Protein AF-A0A350XIH0-F1 (afdb_monomer_lite)

Secondary structure (DSSP, 8-state):
----GGGSSSPPP---S-------SS--EEEEEEPPPPP-GGGTTTTGGGGSS--SSS--HHHHHHHHHS-TTSEEEEEETTTSPPPHHHHHH-SEEEE---GGG--

Structure (mmCIF, N/CA/C/O backbone):
data_AF-A0A350XIH0-F1
#
_entry.id   AF-A0A350XIH0-F1
#
loop_
_atom_site.group_PDB
_atom_site.id
_atom_site.type_symbol
_atom_site.label_atom_id
_atom_site.label_alt_id
_atom_site.label_comp_id
_atom_site.label_asym_id
_atom_site.label_entity_id
_atom_site.label_seq_id
_atom_site.pdbx_PDB_ins_code
_atom_site.Cartn_x
_atom_site.Cartn_y
_atom_site.Cartn_z
_atom_site.occupancy
_atom_site.B_iso_or_equiv
_atom_site.auth_seq_id
_atom_site.auth_comp_id
_atom_site.auth_asym_id
_atom_site.auth_atom_id
_atom_site.pdbx_PDB_model_num
ATOM 1 N N . MET A 1 1 ? 28.720 27.603 3.784 1.00 41.25 1 MET A N 1
ATOM 2 C CA . MET A 1 1 ? 27.913 27.219 4.962 1.00 41.25 1 MET A CA 1
ATOM 3 C C . MET A 1 1 ? 27.771 25.705 4.949 1.00 41.25 1 MET A C 1
ATOM 5 O O . MET A 1 1 ? 27.035 25.184 4.126 1.00 41.25 1 MET A O 1
ATOM 9 N N . THR A 1 2 ? 28.554 24.994 5.757 1.00 42.28 2 THR A N 1
ATOM 10 C CA . THR A 1 2 ? 28.554 23.524 5.842 1.00 42.28 2 THR A CA 1
ATOM 11 C C . THR A 1 2 ? 27.668 23.094 7.006 1.00 42.28 2 THR A C 1
ATOM 13 O O . THR A 1 2 ? 28.080 23.220 8.155 1.00 42.28 2 THR A O 1
ATOM 16 N N . ALA A 1 3 ? 26.451 22.630 6.715 1.00 47.91 3 ALA A N 1
ATOM 17 C CA . ALA A 1 3 ? 25.626 21.941 7.705 1.00 47.91 3 ALA A CA 1
ATOM 18 C C . ALA A 1 3 ? 26.243 20.564 7.995 1.00 47.91 3 ALA A C 1
ATOM 20 O O . ALA A 1 3 ? 26.696 19.871 7.081 1.00 47.91 3 ALA A O 1
ATOM 21 N N . THR A 1 4 ? 26.308 20.191 9.267 1.00 56.69 4 THR A N 1
ATOM 22 C CA . THR A 1 4 ? 26.883 18.919 9.725 1.00 56.69 4 THR A CA 1
ATOM 23 C C . THR A 1 4 ? 25.791 17.857 9.832 1.00 56.69 4 THR A C 1
ATOM 25 O O . THR A 1 4 ? 24.639 18.181 10.087 1.00 56.69 4 THR A O 1
ATOM 28 N N . LEU A 1 5 ? 26.125 16.570 9.675 1.00 55.19 5 LEU A N 1
ATOM 29 C CA . LEU A 1 5 ? 25.150 15.460 9.737 1.00 55.19 5 LEU A CA 1
ATOM 30 C C . LEU A 1 5 ? 24.286 15.460 11.017 1.00 55.19 5 LEU A C 1
ATOM 32 O O . LEU A 1 5 ? 23.132 15.046 10.976 1.00 55.19 5 LEU A O 1
ATOM 36 N N . LYS A 1 6 ? 24.806 16.016 12.120 1.00 56.16 6 LYS A N 1
ATOM 37 C CA . LYS A 1 6 ? 24.086 16.215 13.390 1.00 56.16 6 LYS A CA 1
ATOM 38 C C . LYS A 1 6 ? 22.860 17.126 13.275 1.00 56.16 6 LYS A C 1
ATOM 40 O O . LYS A 1 6 ? 21.961 17.047 14.106 1.00 56.16 6 LYS A O 1
ATOM 45 N N 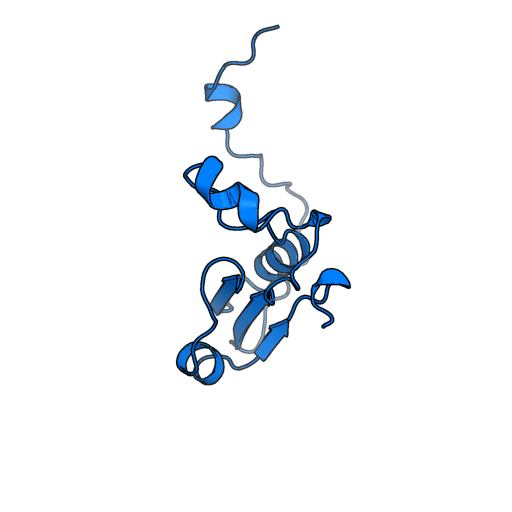. ASP A 1 7 ? 22.807 17.990 12.264 1.00 59.47 7 ASP A N 1
ATOM 46 C CA . ASP A 1 7 ? 21.690 18.911 12.054 1.00 59.47 7 ASP A CA 1
ATOM 47 C C . ASP A 1 7 ? 20.417 18.185 11.584 1.00 59.47 7 ASP A C 1
ATOM 49 O O . ASP A 1 7 ? 19.319 18.688 11.811 1.00 59.47 7 ASP A O 1
ATOM 53 N N . PHE A 1 8 ? 20.552 16.977 11.019 1.00 58.19 8 PHE A N 1
ATOM 54 C CA . PHE A 1 8 ? 19.439 16.125 10.576 1.00 58.19 8 PHE A CA 1
ATOM 55 C C . PHE A 1 8 ? 18.992 15.086 11.618 1.00 58.19 8 PHE A C 1
ATOM 57 O O . PHE A 1 8 ? 17.939 14.479 11.452 1.00 58.19 8 PHE A O 1
ATOM 64 N N . GLU A 1 9 ? 19.767 14.874 12.687 1.00 59.44 9 GLU A N 1
ATOM 65 C CA . GLU A 1 9 ? 19.394 13.985 13.802 1.00 59.44 9 GLU A CA 1
ATOM 66 C C . GLU A 1 9 ? 18.513 14.681 14.846 1.00 59.44 9 GLU A C 1
ATOM 68 O O . GLU A 1 9 ? 17.986 14.034 15.753 1.00 59.44 9 GLU A O 1
ATOM 73 N N . LYS A 1 10 ? 18.335 16.004 14.741 1.00 52.50 10 LYS A N 1
ATOM 74 C CA . LYS A 1 10 ? 17.436 16.731 15.635 1.00 52.50 10 LYS A CA 1
ATOM 75 C C . LYS A 1 10 ? 15.998 16.277 15.364 1.00 52.50 10 LYS A C 1
ATOM 77 O O . LYS A 1 10 ? 15.569 16.330 14.209 1.00 52.50 10 LYS A O 1
ATOM 82 N N . PRO A 1 11 ? 15.238 15.868 16.399 1.00 55.34 11 PRO A N 1
ATOM 83 C CA . PRO A 1 11 ? 13.819 15.617 16.236 1.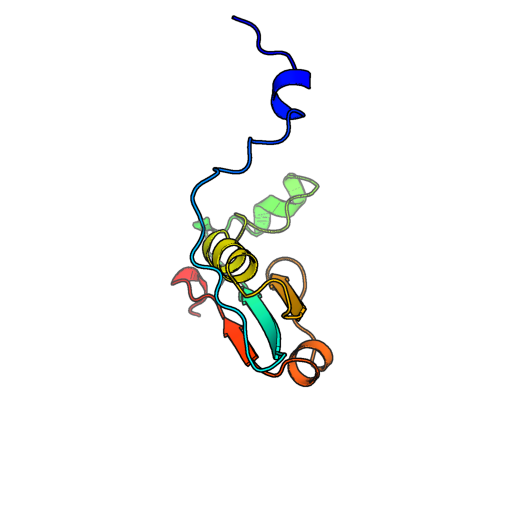00 55.34 11 PRO A CA 1
ATOM 84 C C . PRO A 1 11 ? 13.189 16.873 15.642 1.00 55.34 11 PRO A C 1
ATOM 86 O O . PRO A 1 11 ? 13.379 17.974 16.165 1.00 55.34 11 PRO A O 1
ATOM 89 N N . VAL A 1 12 ? 12.478 16.714 14.526 1.00 61.09 12 VAL A N 1
ATOM 90 C CA . VAL A 1 12 ? 11.653 17.792 13.985 1.00 61.09 12 VAL A CA 1
ATOM 91 C C . VAL A 1 12 ? 10.694 18.189 15.108 1.00 61.09 12 VAL A C 1
ATOM 93 O O . VAL A 1 12 ? 9.988 17.304 15.599 1.00 61.09 12 VAL A O 1
ATOM 96 N N . PRO A 1 13 ? 10.694 19.456 15.566 1.00 53.94 13 PRO A N 1
ATOM 97 C CA . PRO A 1 13 ? 9.810 19.876 16.638 1.00 53.94 13 PRO A CA 1
ATOM 98 C C . PRO A 1 13 ? 8.382 19.532 16.230 1.00 53.94 13 PRO A C 1
ATOM 100 O O . PRO A 1 13 ? 7.910 19.935 15.163 1.00 53.94 13 PRO A O 1
ATOM 103 N N . GLU A 1 14 ? 7.730 18.717 17.054 1.00 57.91 14 GLU A N 1
ATOM 104 C CA . GLU A 1 14 ? 6.330 18.372 16.886 1.00 57.91 14 GLU A CA 1
ATOM 105 C C . GLU A 1 14 ? 5.554 19.689 16.813 1.00 57.91 14 GLU A C 1
ATOM 107 O O . GLU A 1 14 ? 5.606 20.496 17.741 1.00 57.91 14 GLU A O 1
ATOM 112 N N . MET A 1 15 ? 4.934 19.978 15.662 1.00 56.22 15 MET A N 1
ATOM 113 C CA . MET A 1 15 ? 4.177 21.216 15.502 1.00 56.22 15 MET A CA 1
ATOM 114 C C . MET A 1 15 ? 3.044 21.213 16.527 1.00 56.22 15 MET A C 1
ATOM 116 O O . MET A 1 15 ? 2.065 20.485 16.368 1.00 56.22 15 MET A O 1
ATOM 120 N N . ALA A 1 16 ? 3.209 22.030 17.566 1.00 48.62 16 ALA A N 1
ATOM 121 C CA . ALA A 1 16 ? 2.314 22.224 18.700 1.00 48.62 16 ALA A CA 1
ATOM 122 C C . ALA A 1 16 ? 1.030 22.988 18.317 1.00 48.62 16 ALA A C 1
ATOM 124 O O . ALA A 1 16 ? 0.649 23.959 18.961 1.00 48.62 16 ALA A O 1
ATOM 125 N N . GLY A 1 17 ? 0.377 22.577 17.232 1.00 51.88 17 GLY A N 1
ATOM 126 C CA . GLY A 1 17 ? -1.037 22.852 17.021 1.00 51.88 17 GLY A CA 1
ATOM 127 C C . GLY A 1 17 ? -1.814 21.647 17.525 1.00 51.88 17 GLY A C 1
ATOM 128 O O . GLY A 1 17 ? -1.442 20.519 17.200 1.00 51.88 17 GLY A O 1
ATOM 129 N N . GLU A 1 18 ? -2.870 21.862 18.311 1.00 57.09 18 GLU A N 1
ATOM 130 C CA . GLU A 1 18 ? -3.838 20.818 18.652 1.00 57.09 18 GLU A CA 1
ATOM 131 C C . GLU A 1 18 ? -4.341 20.174 17.355 1.00 57.09 18 GLU A C 1
ATOM 133 O O . GLU A 1 18 ? -5.241 20.678 16.682 1.00 57.09 18 GLU A O 1
ATOM 138 N N . ARG A 1 19 ? -3.730 19.055 16.946 1.00 60.84 19 ARG A N 1
ATOM 139 C 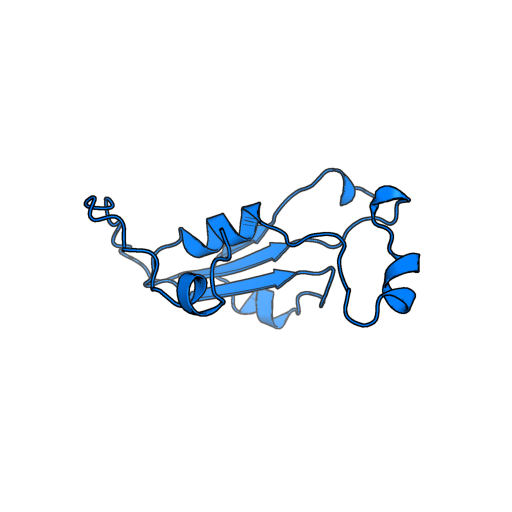CA . ARG A 1 19 ? -4.320 18.208 15.917 1.00 60.84 19 ARG A CA 1
ATOM 140 C C . ARG A 1 19 ? -5.668 17.799 16.483 1.00 60.84 19 ARG A C 1
ATOM 142 O O . ARG A 1 19 ? -5.705 17.230 17.572 1.00 60.84 19 ARG A O 1
ATOM 149 N N . ILE A 1 20 ? -6.755 18.075 15.763 1.00 65.00 20 ILE A N 1
ATOM 150 C CA . ILE A 1 20 ? -8.065 17.508 16.086 1.00 65.00 20 ILE A CA 1
ATOM 151 C C . ILE A 1 20 ? -7.886 15.989 16.034 1.00 65.00 20 ILE A C 1
ATOM 153 O O . ILE A 1 20 ? -7.840 15.385 14.961 1.00 65.00 20 ILE A O 1
ATOM 157 N N . ARG A 1 21 ? -7.655 15.386 17.199 1.00 67.75 21 ARG A N 1
ATOM 158 C CA . ARG A 1 21 ? -7.317 13.977 17.319 1.00 67.75 21 ARG A CA 1
ATOM 159 C C . ARG A 1 21 ? -8.627 13.219 17.264 1.00 67.75 21 ARG A C 1
ATOM 161 O O . ARG A 1 21 ? -9.389 13.207 18.225 1.00 67.75 21 ARG A O 1
ATOM 168 N N . TYR A 1 22 ? -8.912 12.628 16.110 1.00 80.69 22 TYR A N 1
ATOM 169 C CA . TYR A 1 22 ? -10.016 11.690 16.005 1.00 80.69 22 TYR A CA 1
ATOM 170 C C . TYR A 1 22 ? -9.697 10.469 16.874 1.00 80.69 22 TYR A C 1
ATOM 172 O O . TYR A 1 22 ? -8.703 9.788 16.634 1.00 80.69 22 TYR A O 1
ATOM 180 N N . ILE A 1 23 ? -10.526 10.222 17.890 1.00 85.25 23 ILE A N 1
ATOM 181 C CA . ILE A 1 23 ? -10.441 9.027 18.730 1.00 85.25 23 ILE A CA 1
ATOM 182 C C . ILE A 1 23 ? -11.426 8.005 18.155 1.00 85.25 23 ILE A C 1
ATOM 184 O O . ILE A 1 23 ? -12.641 8.234 18.207 1.00 85.25 23 ILE A O 1
ATOM 188 N N . PRO A 1 24 ? -10.945 6.897 17.573 1.00 89.88 24 PRO A N 1
ATOM 189 C CA . PRO A 1 24 ? -11.827 5.901 16.994 1.00 89.88 24 PRO A CA 1
ATOM 190 C C . PRO A 1 24 ? -12.578 5.141 18.096 1.00 89.88 24 PRO A C 1
ATOM 192 O O . PRO A 1 24 ? -11.994 4.720 19.089 1.00 89.88 24 PRO A O 1
ATOM 195 N N . GLN A 1 25 ? -13.876 4.900 17.896 1.00 91.38 25 GLN A N 1
ATOM 196 C CA . GLN A 1 25 ? -14.674 4.041 18.789 1.00 91.38 25 GLN A CA 1
ATOM 197 C C . GLN A 1 25 ? -14.380 2.545 18.590 1.00 91.38 25 GLN A C 1
ATOM 199 O O . GLN A 1 25 ? -14.633 1.740 19.478 1.00 91.38 25 GLN A O 1
ATOM 204 N N . ASN A 1 26 ? -13.863 2.175 17.414 1.00 92.81 26 ASN A N 1
ATOM 205 C CA . ASN A 1 26 ? -13.571 0.797 17.033 1.00 92.81 26 ASN A CA 1
ATOM 206 C C . ASN A 1 26 ? -12.119 0.669 16.573 1.00 92.81 26 ASN A C 1
ATOM 208 O O . ASN A 1 26 ? -11.616 1.534 15.852 1.00 92.81 26 ASN A O 1
ATOM 212 N N . HIS A 1 27 ? -11.487 -0.454 16.908 1.00 94.12 27 HIS A N 1
ATOM 213 C CA . HIS A 1 27 ? -10.188 -0.837 16.356 1.00 94.12 27 HIS A CA 1
ATOM 214 C C . HIS A 1 27 ? -10.346 -1.440 14.959 1.00 94.12 27 HIS A C 1
ATOM 216 O O . HIS A 1 27 ? -11.314 -2.162 14.705 1.00 94.12 27 HIS A O 1
ATOM 222 N N . ARG A 1 28 ? -9.406 -1.158 14.052 1.00 96.81 28 ARG A N 1
ATOM 223 C CA . ARG A 1 28 ? -9.387 -1.719 12.695 1.00 96.81 28 ARG A CA 1
ATOM 224 C C . ARG A 1 28 ? -7.981 -2.152 12.304 1.00 96.81 28 ARG A C 1
ATOM 226 O O . ARG A 1 28 ? -7.002 -1.485 12.631 1.00 96.81 28 ARG A O 1
ATOM 233 N N . ARG A 1 29 ? -7.914 -3.238 11.537 1.00 98.38 29 ARG A N 1
ATOM 234 C CA . ARG A 1 29 ? -6.720 -3.711 10.834 1.00 98.38 29 ARG A CA 1
ATOM 235 C C . ARG A 1 29 ? -6.778 -3.251 9.386 1.00 98.38 29 ARG A C 1
ATOM 237 O O . ARG A 1 29 ? -7.639 -3.692 8.622 1.00 98.38 29 ARG A O 1
ATOM 244 N N . ILE A 1 30 ? -5.877 -2.351 9.015 1.00 98.38 30 ILE A N 1
ATOM 245 C CA . ILE A 1 30 ? -5.834 -1.730 7.693 1.00 98.38 30 ILE A CA 1
ATOM 246 C C . ILE A 1 30 ? -4.658 -2.290 6.903 1.00 98.38 30 ILE A C 1
ATOM 248 O O . ILE A 1 30 ? -3.510 -2.228 7.343 1.00 98.38 30 ILE A O 1
ATOM 252 N N . LEU A 1 31 ? -4.934 -2.806 5.709 1.00 98.62 31 LEU A N 1
ATOM 253 C CA . LEU A 1 31 ? -3.906 -3.176 4.744 1.00 98.62 31 LEU A CA 1
ATOM 254 C C . LEU A 1 31 ? -3.817 -2.114 3.647 1.00 98.62 31 LEU A C 1
ATOM 256 O O . LEU A 1 31 ? -4.716 -1.979 2.822 1.00 98.62 31 LEU A O 1
ATOM 260 N N . CYS A 1 32 ? -2.708 -1.388 3.614 1.00 98.44 32 CYS A N 1
ATOM 261 C CA . CYS A 1 32 ? -2.363 -0.452 2.553 1.00 98.44 32 CYS A CA 1
ATOM 262 C C . CYS A 1 32 ? -1.544 -1.173 1.475 1.00 98.44 32 CYS A C 1
ATOM 264 O O . CYS A 1 32 ? -0.428 -1.622 1.743 1.00 98.44 32 CYS A O 1
ATOM 266 N N . VAL A 1 33 ? -2.073 -1.263 0.255 1.00 98.00 33 VAL A N 1
ATOM 267 C CA . VAL A 1 33 ? -1.421 -1.923 -0.883 1.00 98.00 33 VAL A CA 1
ATOM 268 C C . VAL A 1 33 ? -1.067 -0.901 -1.953 1.00 98.00 33 VAL A C 1
ATOM 270 O O . VAL A 1 33 ? -1.909 -0.122 -2.404 1.00 98.00 33 VAL A O 1
ATOM 273 N N . PHE A 1 34 ? 0.186 -0.931 -2.390 1.00 96.81 34 PHE A N 1
ATOM 274 C CA . PHE A 1 34 ? 0.639 -0.240 -3.584 1.00 96.81 34 PHE A CA 1
ATOM 275 C C . PHE A 1 34 ? 0.862 -1.264 -4.709 1.00 96.81 34 PHE A C 1
ATOM 277 O O . PHE A 1 34 ? 1.840 -2.015 -4.648 1.00 96.81 34 PHE A O 1
ATOM 284 N N . PRO A 1 35 ? -0.039 -1.326 -5.710 1.00 95.12 35 PRO A N 1
ATOM 285 C CA . PRO A 1 35 ? 0.055 -2.285 -6.799 1.00 95.12 35 PRO A CA 1
ATOM 286 C C . PRO A 1 35 ? 1.320 -2.128 -7.635 1.00 95.12 35 PRO A C 1
ATOM 288 O O . PRO A 1 35 ? 1.882 -1.035 -7.792 1.00 95.12 35 PRO A O 1
ATOM 291 N N . LYS A 1 36 ? 1.736 -3.246 -8.223 1.00 93.00 36 LYS A N 1
ATOM 292 C CA . LYS A 1 36 ? 2.909 -3.314 -9.087 1.00 93.00 36 LYS A CA 1
ATOM 293 C C . LYS A 1 36 ? 2.714 -2.465 -10.344 1.00 93.00 36 LYS A C 1
ATOM 295 O O . LYS A 1 36 ? 1.640 -2.456 -10.937 1.00 93.00 36 LYS A O 1
ATOM 300 N N . TYR A 1 37 ? 3.770 -1.791 -10.785 1.00 91.00 37 TYR A N 1
ATOM 301 C CA . TYR A 1 37 ? 3.765 -1.078 -12.057 1.00 91.00 37 TYR A CA 1
ATOM 302 C C . TYR A 1 37 ? 3.608 -2.028 -13.250 1.00 91.00 37 TYR A C 1
ATOM 304 O O . TYR A 1 37 ? 4.212 -3.107 -13.287 1.00 91.00 37 TYR A O 1
ATOM 312 N N . SER A 1 38 ? 2.919 -1.568 -14.290 1.00 90.31 38 SER A N 1
ATOM 313 C CA . SER A 1 38 ? 3.094 -2.117 -15.630 1.00 90.31 38 SER A CA 1
ATOM 314 C C . SER A 1 38 ? 4.485 -1.759 -16.153 1.00 90.31 38 SER A C 1
ATOM 316 O O . SER A 1 38 ? 5.078 -0.724 -15.819 1.00 90.31 38 SER A O 1
ATOM 318 N N . ARG A 1 39 ? 5.052 -2.646 -16.974 1.00 87.94 39 ARG A N 1
ATOM 319 C CA . ARG A 1 39 ? 6.363 -2.401 -17.582 1.00 87.94 39 ARG A CA 1
ATOM 320 C C . ARG A 1 39 ? 6.240 -1.250 -18.573 1.00 87.94 39 AR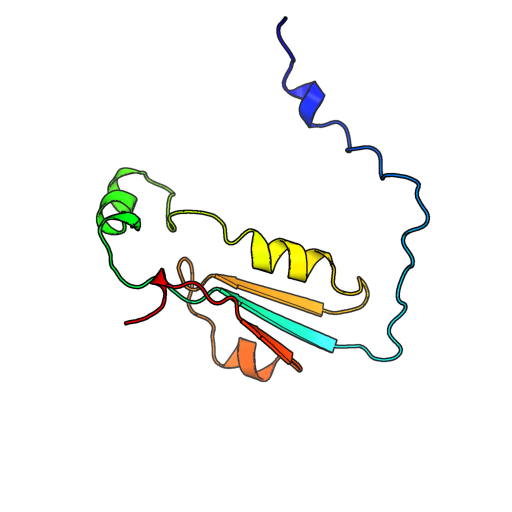G A C 1
ATOM 322 O O . ARG A 1 39 ? 5.441 -1.309 -19.497 1.00 87.94 39 ARG A O 1
ATOM 329 N N . SER A 1 40 ? 7.067 -0.227 -18.402 1.00 87.44 40 SER A N 1
ATOM 330 C CA . SER A 1 40 ? 7.213 0.857 -19.368 1.00 87.44 40 SER A CA 1
ATOM 331 C C . SER A 1 40 ? 8.659 1.338 -19.385 1.00 87.44 40 SER A C 1
ATOM 333 O O . SER A 1 40 ? 9.458 0.973 -18.517 1.00 87.44 40 SER A O 1
ATOM 335 N N . PHE A 1 41 ? 8.997 2.175 -20.365 1.00 87.06 41 PHE A N 1
ATOM 336 C CA . PHE A 1 41 ? 10.289 2.857 -20.384 1.00 87.06 41 PHE A CA 1
ATOM 337 C C . PHE A 1 41 ? 10.506 3.677 -19.099 1.00 87.06 41 PHE A C 1
ATOM 339 O O . PHE A 1 41 ? 11.549 3.565 -18.462 1.00 87.06 41 PHE A O 1
ATOM 346 N N . GLY A 1 42 ? 9.483 4.420 -18.659 1.00 84.38 42 GLY A N 1
ATOM 347 C CA . GLY A 1 42 ? 9.563 5.312 -17.499 1.00 84.38 42 GLY A CA 1
ATOM 348 C C . GLY A 1 42 ? 9.718 4.612 -16.148 1.00 84.38 42 GLY A C 1
ATOM 349 O O . GLY A 1 42 ? 10.136 5.250 -15.190 1.00 84.38 42 GLY A O 1
ATOM 350 N N . THR A 1 43 ? 9.428 3.310 -16.046 1.00 86.94 43 THR A N 1
ATOM 351 C CA . THR A 1 43 ? 9.635 2.568 -14.791 1.00 86.94 43 THR A CA 1
ATOM 352 C C . THR A 1 43 ? 11.054 2.033 -14.644 1.00 86.94 43 THR A C 1
ATOM 354 O O . THR A 1 43 ? 11.410 1.598 -13.555 1.00 86.94 43 THR A O 1
ATOM 357 N N . LEU A 1 44 ? 11.888 2.076 -15.693 1.00 88.44 44 LEU A N 1
ATOM 358 C CA . LEU A 1 44 ? 13.304 1.671 -15.661 1.00 88.44 44 LEU A CA 1
ATOM 359 C C . LEU A 1 44 ? 13.553 0.261 -15.099 1.00 88.44 44 LEU A C 1
ATOM 361 O O . LEU A 1 44 ? 14.628 -0.029 -14.579 1.00 88.44 44 LEU A O 1
ATOM 365 N N . HIS A 1 45 ? 12.577 -0.641 -15.205 1.00 86.69 45 HIS A N 1
ATOM 366 C CA . HIS A 1 45 ? 12.613 -1.931 -14.511 1.00 86.69 45 HIS A CA 1
ATOM 367 C C . HIS A 1 45 ? 13.843 -2.799 -14.850 1.00 86.69 45 HIS A C 1
ATOM 369 O O . HIS A 1 45 ? 14.315 -3.559 -14.008 1.00 86.69 45 HIS A O 1
ATOM 375 N N . HIS A 1 46 ? 14.385 -2.671 -16.065 1.00 88.38 46 HIS A N 1
ATOM 376 C CA . HIS A 1 46 ? 15.601 -3.368 -16.495 1.00 88.38 46 HIS A CA 1
ATOM 377 C C . HIS A 1 46 ? 16.900 -2.733 -15.981 1.00 88.38 46 HIS A C 1
ATOM 379 O O . HIS A 1 46 ? 17.936 -3.389 -16.000 1.00 88.38 46 HIS A O 1
ATOM 385 N N . ALA A 1 47 ? 16.867 -1.483 -15.518 1.00 90.00 47 ALA A N 1
ATOM 386 C CA . ALA A 1 47 ? 18.039 -0.797 -14.984 1.00 90.00 47 ALA A CA 1
ATOM 387 C C . ALA A 1 47 ? 18.300 -1.146 -13.510 1.00 90.00 47 ALA A C 1
ATOM 389 O O . ALA A 1 47 ? 19.424 -1.000 -13.039 1.00 90.00 47 ALA A O 1
ATOM 390 N N . TYR A 1 48 ? 17.299 -1.644 -12.773 1.00 89.06 48 TYR A N 1
ATOM 391 C CA . TYR A 1 48 ? 17.430 -1.921 -11.337 1.00 89.06 48 TYR A CA 1
ATOM 392 C C . TYR A 1 48 ? 18.604 -2.853 -10.982 1.00 89.06 48 TYR A C 1
ATOM 394 O O . TYR A 1 48 ? 19.354 -2.499 -10.068 1.00 89.06 48 TYR A O 1
ATOM 402 N N . PRO A 1 49 ? 18.865 -3.966 -11.708 1.00 88.69 49 PRO A N 1
ATOM 403 C CA . PRO A 1 49 ? 20.013 -4.832 -11.425 1.00 88.69 49 PRO A CA 1
ATOM 404 C C . PRO A 1 49 ? 21.368 -4.115 -11.507 1.00 88.69 49 PRO A C 1
ATOM 406 O O . PRO A 1 49 ? 22.309 -4.513 -10.829 1.00 88.69 49 PRO A O 1
ATOM 409 N N . LEU A 1 50 ? 21.463 -3.034 -12.289 1.00 91.31 50 LEU A N 1
ATOM 410 C CA . LEU A 1 50 ? 22.682 -2.232 -12.440 1.00 91.31 50 LEU A CA 1
ATOM 411 C C . LEU A 1 50 ? 22.919 -1.282 -11.255 1.00 91.31 50 LEU A C 1
ATOM 413 O O . LEU A 1 50 ? 24.022 -0.786 -11.061 1.00 91.31 50 LEU A O 1
ATOM 417 N N . THR A 1 51 ? 21.884 -1.022 -10.455 1.00 83.94 51 THR A N 1
ATOM 418 C CA . THR A 1 51 ? 21.888 -0.022 -9.369 1.00 83.94 51 THR A CA 1
ATOM 419 C C . THR A 1 51 ? 21.988 -0.644 -7.967 1.00 83.94 51 THR A C 1
ATOM 421 O O . THR A 1 51 ? 21.861 0.040 -6.950 1.00 83.94 51 THR A O 1
ATOM 424 N N . GLY A 1 52 ? 22.226 -1.958 -7.888 1.00 84.31 52 GLY A N 1
ATOM 425 C CA . GLY A 1 52 ? 22.521 -2.694 -6.656 1.00 84.31 52 GLY A CA 1
ATOM 426 C C . GLY A 1 52 ? 21.309 -2.954 -5.753 1.00 84.31 52 GLY A C 1
ATOM 427 O O . GLY A 1 52 ? 20.887 -4.098 -5.605 1.00 84.31 52 GLY A O 1
ATOM 428 N N . LYS A 1 53 ? 20.768 -1.912 -5.103 1.00 84.62 53 LYS A N 1
ATOM 429 C CA . LYS A 1 53 ? 19.706 -2.039 -4.076 1.00 84.62 53 LYS A CA 1
ATOM 430 C C . LYS A 1 53 ? 18.330 -1.539 -4.515 1.00 84.62 53 LYS A C 1
ATOM 432 O O . LYS A 1 53 ? 17.359 -1.756 -3.789 1.00 84.62 53 LYS A O 1
ATOM 437 N N . VAL A 1 54 ? 18.234 -0.864 -5.659 1.00 86.56 54 VAL A N 1
ATOM 438 C CA . VAL A 1 54 ? 16.954 -0.348 -6.156 1.00 86.56 54 VAL A CA 1
ATOM 439 C C . VAL A 1 54 ? 16.075 -1.518 -6.573 1.00 86.56 54 VAL A C 1
ATOM 441 O O . VAL A 1 54 ? 16.513 -2.438 -7.258 1.00 86.56 54 VAL A O 1
ATOM 444 N N . LYS A 1 55 ? 14.823 -1.485 -6.128 1.00 84.19 55 LYS A N 1
ATOM 445 C CA . LYS A 1 55 ? 13.810 -2.502 -6.437 1.00 84.19 55 LYS A CA 1
ATOM 446 C C . LYS A 1 55 ? 12.517 -1.897 -6.991 1.00 84.19 55 LYS A C 1
ATOM 448 O O . LYS A 1 55 ? 11.685 -2.625 -7.514 1.00 84.19 55 LYS A O 1
ATOM 453 N N . ALA A 1 56 ? 12.368 -0.579 -6.890 1.00 86.88 56 ALA A N 1
ATOM 454 C CA . ALA A 1 56 ? 11.242 0.188 -7.403 1.00 86.88 56 ALA A CA 1
ATOM 455 C C . ALA A 1 56 ? 11.719 1.591 -7.800 1.00 86.88 56 ALA A C 1
ATOM 457 O O . ALA A 1 56 ? 12.716 2.079 -7.269 1.00 86.88 56 ALA A O 1
ATOM 458 N N . PHE A 1 57 ? 11.001 2.223 -8.728 1.00 84.19 57 PHE A N 1
ATOM 459 C CA . PHE A 1 57 ? 11.371 3.516 -9.304 1.00 84.19 57 PHE A CA 1
ATOM 460 C C . PHE A 1 57 ? 11.316 4.656 -8.279 1.00 84.19 57 PHE A C 1
ATOM 462 O O . PHE A 1 57 ? 12.246 5.451 -8.194 1.00 84.19 57 PHE A O 1
ATOM 469 N N . MET A 1 58 ? 10.242 4.724 -7.488 1.00 85.50 58 MET A N 1
ATOM 470 C CA . MET A 1 58 ? 10.022 5.761 -6.478 1.00 85.50 58 MET A CA 1
ATOM 471 C C . MET A 1 58 ? 9.196 5.206 -5.311 1.00 85.50 58 MET A C 1
ATOM 473 O O . MET A 1 58 ? 8.372 4.315 -5.525 1.00 85.50 58 MET A O 1
ATOM 477 N N . PRO A 1 59 ? 9.373 5.727 -4.082 1.00 87.75 59 PRO A N 1
ATOM 478 C CA . PRO A 1 59 ? 8.529 5.346 -2.958 1.00 87.75 59 PRO A CA 1
ATOM 479 C C . PRO A 1 59 ? 7.080 5.814 -3.184 1.00 87.75 59 PRO A C 1
ATOM 481 O O . PRO A 1 59 ? 6.860 6.925 -3.677 1.00 87.75 59 PRO A O 1
ATOM 484 N N . PRO A 1 60 ? 6.072 5.023 -2.783 1.00 92.94 60 PRO A N 1
ATOM 485 C CA . PRO A 1 60 ? 4.670 5.374 -2.976 1.00 92.94 60 PRO A CA 1
ATOM 486 C C . PRO A 1 60 ? 4.184 6.372 -1.915 1.00 92.94 60 PRO A C 1
ATOM 488 O O . PRO A 1 60 ? 3.420 6.045 -1.009 1.00 92.94 60 PRO A O 1
ATOM 491 N N . GLN A 1 61 ? 4.641 7.621 -2.027 1.00 93.44 61 GLN A N 1
ATOM 492 C CA . GLN A 1 61 ? 4.451 8.669 -1.020 1.00 93.44 61 GLN A CA 1
ATOM 493 C C . GLN A 1 61 ? 2.981 8.884 -0.627 1.00 93.44 61 GLN A C 1
ATOM 495 O O . GLN A 1 61 ? 2.688 9.035 0.555 1.00 93.44 61 GLN A O 1
ATOM 500 N N . GLY A 1 62 ? 2.054 8.868 -1.590 1.00 93.62 62 GLY A N 1
ATOM 501 C CA . GLY A 1 62 ? 0.639 9.144 -1.322 1.00 93.62 62 GLY A CA 1
ATOM 502 C C . GLY A 1 62 ? 0.024 8.184 -0.300 1.00 93.62 62 GLY A C 1
ATOM 503 O O . GLY A 1 62 ? -0.533 8.619 0.704 1.00 93.62 62 GLY A O 1
ATOM 504 N N . ILE A 1 63 ? 0.177 6.873 -0.505 1.00 96.19 63 ILE A N 1
ATOM 505 C CA . ILE A 1 63 ? -0.396 5.880 0.416 1.00 96.19 63 ILE A CA 1
ATOM 506 C C . ILE A 1 63 ? 0.360 5.810 1.750 1.00 96.19 63 ILE A C 1
ATOM 508 O O . ILE A 1 63 ? -0.248 5.496 2.768 1.00 96.19 63 ILE A O 1
ATOM 512 N N . LEU A 1 64 ? 1.653 6.155 1.777 1.00 95.62 64 LEU A N 1
ATOM 513 C CA . LEU A 1 64 ? 2.413 6.263 3.027 1.00 95.62 64 LEU A CA 1
ATOM 514 C C . LEU A 1 64 ? 1.903 7.415 3.903 1.00 95.62 64 LEU A C 1
ATOM 516 O O . LEU A 1 64 ? 1.792 7.253 5.115 1.00 95.62 64 LEU A O 1
ATOM 520 N N . ILE A 1 65 ? 1.533 8.547 3.297 1.00 95.31 65 ILE A N 1
ATOM 521 C CA . ILE A 1 65 ? 0.900 9.663 4.016 1.00 95.31 65 ILE A CA 1
ATOM 522 C C . ILE A 1 65 ? -0.466 9.241 4.556 1.00 95.31 65 ILE A C 1
ATOM 524 O O . ILE A 1 65 ? -0.765 9.510 5.716 1.00 95.31 65 ILE A O 1
ATOM 528 N N . VAL A 1 66 ? -1.273 8.540 3.752 1.00 95.25 66 VAL A N 1
ATOM 529 C CA . VAL A 1 66 ? -2.562 7.999 4.214 1.00 95.25 66 VAL A CA 1
ATOM 530 C C . VAL A 1 66 ? -2.352 7.065 5.403 1.00 95.25 66 VAL A C 1
ATOM 532 O O . VAL A 1 66 ? -3.004 7.241 6.424 1.00 95.25 66 VAL A O 1
ATOM 535 N N . ALA A 1 67 ? -1.404 6.127 5.313 1.00 95.75 67 ALA A N 1
ATOM 536 C CA . ALA A 1 67 ? -1.084 5.204 6.399 1.00 95.75 67 ALA A CA 1
ATOM 537 C C . ALA A 1 67 ? -0.664 5.933 7.688 1.00 95.75 67 ALA A C 1
ATOM 539 O O . ALA A 1 67 ? -1.093 5.543 8.768 1.00 95.75 67 ALA A O 1
ATOM 540 N N . ALA A 1 68 ? 0.128 7.004 7.573 1.00 93.56 68 ALA A N 1
ATOM 541 C CA . ALA A 1 68 ? 0.566 7.817 8.708 1.00 93.56 68 ALA A CA 1
ATOM 542 C C . ALA A 1 68 ? -0.539 8.712 9.299 1.00 93.56 68 ALA A C 1
ATOM 544 O O . ALA A 1 68 ? -0.408 9.179 10.429 1.00 93.56 68 ALA A O 1
ATOM 545 N N . TYR A 1 69 ? -1.598 8.987 8.533 1.00 93.00 69 TYR A N 1
ATOM 546 C CA . TYR A 1 69 ? -2.729 9.808 8.966 1.00 93.00 69 TYR A CA 1
ATOM 547 C C . TYR A 1 69 ? -3.810 9.007 9.706 1.00 93.00 69 TYR A C 1
ATOM 549 O O . TYR A 1 69 ? -4.619 9.592 10.425 1.00 93.00 69 TYR A O 1
ATOM 557 N N . LEU A 1 70 ? -3.843 7.682 9.537 1.00 93.06 70 LEU A N 1
ATOM 558 C CA . LEU A 1 70 ? -4.801 6.821 10.229 1.00 93.06 70 LEU A CA 1
ATOM 559 C C . LEU A 1 70 ? -4.653 6.932 11.759 1.00 93.06 70 LEU A C 1
ATOM 561 O O . LEU A 1 70 ? -3.564 7.247 12.248 1.00 93.06 70 LEU A O 1
ATOM 565 N N . PRO A 1 71 ? -5.731 6.670 12.525 1.00 93.31 71 PRO A N 1
ATOM 566 C CA . PRO A 1 71 ? -5.677 6.692 13.984 1.00 93.31 71 PRO A CA 1
ATOM 567 C C . PRO A 1 71 ? -4.534 5.832 14.520 1.00 93.31 71 PRO A C 1
ATOM 569 O O . PRO A 1 71 ? -4.348 4.704 14.066 1.00 93.31 71 PRO A O 1
ATOM 572 N N . GLN A 1 72 ? -3.788 6.356 15.494 1.00 89.75 72 GLN A N 1
ATOM 573 C CA . GLN A 1 72 ? -2.623 5.667 16.068 1.00 89.75 72 GLN A CA 1
ATOM 574 C C . GLN A 1 72 ? -3.002 4.346 16.739 1.00 89.75 72 GLN A C 1
ATOM 576 O O . GLN A 1 72 ? -2.170 3.454 16.869 1.00 89.75 72 GLN A O 1
ATOM 581 N N . GLU A 1 73 ? -4.253 4.242 17.178 1.00 91.62 73 GLU A N 1
ATOM 582 C CA . GLU A 1 73 ? -4.805 3.056 17.798 1.00 91.62 73 GLU A CA 1
ATOM 583 C C . GLU A 1 73 ? -4.963 1.919 16.784 1.00 91.62 73 GLU A C 1
ATOM 585 O O . GLU A 1 73 ? -4.908 0.775 17.199 1.00 91.62 73 GLU A O 1
ATOM 590 N N . TRP A 1 74 ? -5.128 2.194 15.482 1.00 95.38 74 TRP A N 1
ATOM 591 C CA . TRP A 1 74 ? -5.345 1.166 14.458 1.00 95.38 74 TRP A CA 1
ATOM 592 C C . TRP A 1 74 ? -4.056 0.444 14.060 1.00 95.38 74 TRP A C 1
ATOM 594 O O . TRP A 1 74 ? -2.979 1.028 13.961 1.00 95.38 74 TRP A O 1
ATOM 604 N N . GLU A 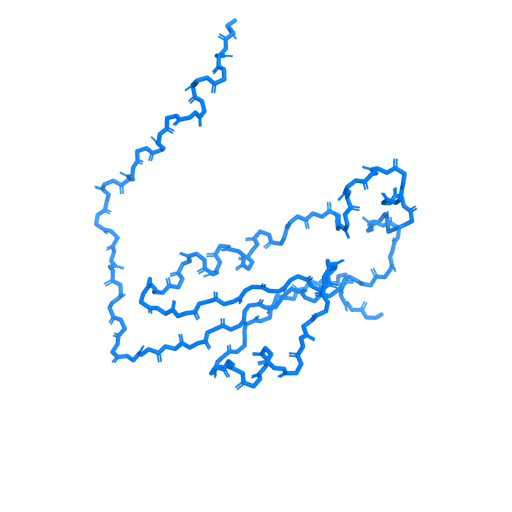1 75 ? -4.178 -0.844 13.735 1.00 97.69 75 GLU A N 1
ATOM 605 C CA . GLU A 1 75 ? -3.065 -1.607 13.178 1.00 97.69 75 GLU A CA 1
ATOM 606 C C . GLU A 1 75 ? -2.991 -1.402 11.667 1.00 97.69 75 GLU A C 1
ATOM 608 O O . GLU A 1 75 ? -3.937 -1.710 10.940 1.00 97.69 75 GLU A O 1
ATOM 613 N N . VAL A 1 76 ? -1.842 -0.947 11.173 1.00 97.81 76 VAL A N 1
ATOM 614 C CA . VAL A 1 76 ? -1.633 -0.700 9.744 1.00 97.81 76 VAL A CA 1
ATOM 615 C C . VAL A 1 76 ? -0.502 -1.577 9.216 1.00 97.81 76 VAL A C 1
ATOM 617 O O . VAL A 1 76 ? 0.620 -1.549 9.720 1.00 97.81 76 VAL A O 1
ATOM 620 N N . ARG A 1 77 ? -0.782 -2.344 8.159 1.00 98.00 77 ARG A N 1
ATOM 621 C CA . ARG A 1 77 ? 0.228 -3.043 7.355 1.00 98.00 77 ARG A CA 1
ATOM 622 C C . ARG A 1 77 ? 0.357 -2.372 6.002 1.00 98.00 77 ARG A C 1
ATOM 624 O O . ARG A 1 77 ? -0.640 -2.054 5.366 1.00 98.00 77 ARG A O 1
ATOM 631 N N . PHE A 1 78 ? 1.590 -2.217 5.539 1.00 97.50 78 PHE A N 1
ATOM 632 C CA . PHE A 1 78 ? 1.887 -1.673 4.221 1.00 97.50 78 PHE A CA 1
ATOM 633 C C . PHE A 1 78 ? 2.604 -2.709 3.347 1.00 97.50 78 PHE A C 1
ATOM 635 O O . PHE A 1 78 ? 3.572 -3.348 3.778 1.00 97.50 78 PHE A O 1
ATOM 642 N N . VAL A 1 79 ? 2.131 -2.863 2.110 1.00 97.44 79 VAL A N 1
ATOM 643 C CA . VAL A 1 79 ? 2.724 -3.735 1.095 1.00 97.44 79 VAL A CA 1
ATOM 644 C C . VAL A 1 79 ? 2.925 -2.959 -0.201 1.00 97.44 79 VAL A C 1
ATOM 646 O O . VAL A 1 79 ? 1.973 -2.469 -0.800 1.00 97.44 79 VAL A O 1
ATOM 649 N N . ASP A 1 80 ? 4.177 -2.902 -0.651 1.00 95.88 80 ASP A N 1
ATOM 650 C CA . ASP A 1 80 ? 4.548 -2.448 -1.989 1.00 95.88 80 ASP A CA 1
ATOM 651 C C . ASP A 1 80 ? 4.816 -3.658 -2.887 1.00 95.88 80 ASP A C 1
ATOM 653 O O . ASP A 1 80 ? 5.827 -4.353 -2.724 1.00 95.88 80 ASP A O 1
ATOM 657 N N . GLU A 1 81 ? 3.926 -3.895 -3.849 1.00 95.12 81 GLU A N 1
ATOM 658 C CA . GLU A 1 81 ? 4.008 -5.026 -4.774 1.00 95.12 81 GLU A CA 1
ATOM 659 C C . GLU A 1 81 ? 5.130 -4.905 -5.812 1.00 95.12 81 GLU A C 1
ATOM 661 O O . GLU A 1 81 ? 5.455 -5.884 -6.489 1.00 95.12 81 GLU A O 1
ATOM 666 N N . ASN A 1 82 ? 5.787 -3.746 -5.906 1.00 91.94 82 ASN A N 1
ATOM 667 C CA . ASN A 1 82 ? 7.029 -3.607 -6.667 1.00 91.94 82 ASN A CA 1
ATOM 668 C C . ASN A 1 82 ? 8.215 -4.250 -5.936 1.00 91.94 82 ASN A C 1
ATOM 670 O O . ASN A 1 82 ? 9.180 -4.662 -6.576 1.00 91.94 82 ASN A O 1
ATOM 674 N N . ILE A 1 83 ? 8.132 -4.384 -4.607 1.00 91.81 83 ILE A N 1
ATOM 675 C CA . ILE A 1 83 ? 9.176 -4.976 -3.762 1.00 91.81 83 ILE A CA 1
ATOM 676 C C . ILE A 1 83 ? 8.840 -6.422 -3.397 1.00 91.81 83 ILE A C 1
ATOM 678 O O . ILE A 1 83 ? 9.698 -7.303 -3.489 1.00 91.81 83 ILE A O 1
ATOM 682 N N . LYS A 1 84 ? 7.609 -6.665 -2.933 1.00 93.81 84 LYS A N 1
ATOM 683 C CA . LYS A 1 84 ? 7.121 -7.980 -2.502 1.00 93.81 84 LYS A CA 1
ATOM 684 C C . LYS A 1 84 ? 5.611 -8.090 -2.747 1.00 93.81 84 LYS A C 1
ATOM 686 O O . LYS A 1 84 ? 4.891 -7.161 -2.401 1.00 93.81 84 LYS A O 1
ATOM 691 N N . PRO A 1 85 ? 5.108 -9.212 -3.283 1.00 95.75 85 PRO A N 1
ATOM 692 C CA . PRO A 1 85 ? 3.674 -9.373 -3.499 1.00 95.75 85 PRO A CA 1
ATOM 693 C C . PRO A 1 85 ? 2.915 -9.433 -2.168 1.00 95.75 85 PRO A C 1
ATOM 695 O O . PRO A 1 85 ? 3.434 -9.965 -1.177 1.00 95.75 85 PRO A O 1
ATOM 698 N N . ALA A 1 86 ? 1.677 -8.938 -2.162 1.00 97.31 86 ALA A N 1
ATOM 699 C CA . ALA A 1 86 ? 0.760 -9.156 -1.050 1.00 97.31 86 ALA A CA 1
ATOM 700 C C . ALA A 1 86 ? 0.359 -10.637 -0.980 1.00 97.31 86 ALA A C 1
ATOM 702 O O . ALA A 1 86 ? 0.128 -11.294 -1.998 1.00 97.31 86 ALA A O 1
ATOM 703 N N . LYS A 1 87 ? 0.300 -11.198 0.229 1.00 98.00 87 LYS A N 1
ATOM 704 C CA . LYS A 1 87 ? -0.044 -12.608 0.444 1.00 98.00 87 LYS A CA 1
ATOM 705 C C . LYS A 1 87 ? -1.514 -12.742 0.813 1.00 98.00 87 LYS A C 1
ATOM 707 O O . LYS A 1 87 ? -2.093 -11.862 1.440 1.00 98.00 87 LYS A O 1
ATOM 712 N N . LYS A 1 88 ? -2.101 -13.915 0.553 1.00 98.19 88 LYS A N 1
ATOM 713 C CA . LYS A 1 88 ? -3.468 -14.255 0.998 1.00 98.19 88 LYS A CA 1
ATOM 714 C C . LYS A 1 88 ? -3.694 -13.974 2.492 1.00 98.19 88 LYS A C 1
ATOM 716 O O . LYS A 1 88 ? -4.744 -13.467 2.864 1.00 98.19 88 LYS A O 1
ATOM 721 N N . ALA A 1 89 ? -2.690 -14.255 3.324 1.00 98.25 89 ALA A N 1
ATOM 722 C CA . ALA A 1 89 ? -2.738 -13.997 4.760 1.00 98.25 89 ALA A CA 1
ATOM 723 C C . ALA A 1 89 ? -2.819 -12.500 5.113 1.00 98.25 89 ALA A C 1
ATOM 725 O O . ALA A 1 89 ? -3.422 -12.159 6.125 1.00 98.25 89 ALA A O 1
ATOM 726 N N . ASP A 1 90 ? -2.248 -11.610 4.291 1.00 98.12 90 ASP A N 1
ATOM 727 C CA . ASP A 1 90 ? -2.362 -10.162 4.495 1.00 98.12 90 ASP A CA 1
ATOM 728 C C . ASP A 1 90 ? -3.812 -9.716 4.291 1.00 98.12 90 ASP A C 1
ATOM 730 O O . ASP A 1 90 ? -4.367 -9.009 5.128 1.00 98.12 90 ASP A O 1
ATOM 734 N N . TYR A 1 91 ? -4.450 -10.205 3.224 1.00 98.19 91 TYR A N 1
ATOM 735 C CA . TYR A 1 91 ? -5.854 -9.912 2.932 1.00 98.19 91 TYR A CA 1
ATOM 736 C C . TYR A 1 91 ? -6.812 -10.507 3.967 1.00 98.19 91 TYR A C 1
ATOM 738 O O . TYR A 1 91 ? -7.764 -9.848 4.359 1.00 98.19 91 TYR A O 1
ATOM 746 N N . GLN A 1 92 ? -6.560 -11.731 4.439 1.00 98.31 92 GLN A N 1
ATOM 747 C CA . GLN A 1 92 ? -7.384 -12.369 5.475 1.00 98.31 92 GLN A CA 1
ATOM 748 C C . GLN A 1 92 ? -7.255 -11.697 6.848 1.00 98.31 92 GLN A C 1
ATOM 750 O O . GLN A 1 92 ? -8.161 -11.802 7.670 1.00 98.31 92 GLN A O 1
ATOM 755 N N . TRP A 1 93 ? -6.121 -11.050 7.118 1.00 98.50 93 TRP A N 1
ATOM 756 C CA . TRP A 1 93 ? -5.892 -10.315 8.358 1.00 98.50 93 TRP A CA 1
ATOM 757 C C . TRP A 1 93 ? -6.607 -8.956 8.378 1.00 98.50 93 TRP A C 1
ATOM 759 O O . TRP A 1 93 ? -6.937 -8.470 9.457 1.00 98.50 93 TRP A O 1
ATOM 769 N N . ALA A 1 94 ? -6.826 -8.342 7.215 1.00 98.44 94 ALA A N 1
ATOM 770 C CA . ALA A 1 94 ? -7.326 -6.979 7.106 1.00 98.44 94 ALA A CA 1
ATOM 771 C C . ALA A 1 94 ? -8.852 -6.897 7.247 1.00 98.44 94 ALA A C 1
ATOM 773 O O . ALA A 1 94 ? -9.584 -7.655 6.616 1.00 98.44 94 ALA A O 1
ATOM 774 N N . ASP A 1 95 ? -9.329 -5.909 8.006 1.00 98.19 95 ASP A N 1
ATOM 775 C CA . ASP A 1 95 ? -10.748 -5.540 8.024 1.00 98.19 95 ASP A CA 1
ATOM 776 C C . ASP A 1 95 ? -11.070 -4.577 6.866 1.00 98.19 95 ASP A C 1
ATOM 778 O O . ASP A 1 95 ? -12.191 -4.546 6.360 1.00 98.19 95 ASP A O 1
ATOM 782 N N . VAL A 1 96 ? -10.077 -3.785 6.439 1.00 97.94 96 VAL A N 1
ATOM 783 C CA . VAL A 1 96 ? -10.166 -2.845 5.313 1.00 97.94 96 VAL A CA 1
ATOM 784 C C . VAL A 1 96 ? -8.879 -2.899 4.494 1.00 97.94 96 VAL A C 1
ATOM 786 O O . VAL A 1 96 ? -7.777 -2.923 5.045 1.00 97.94 96 VAL A O 1
ATOM 789 N N . VAL A 1 97 ? -9.020 -2.852 3.169 1.00 98.19 97 VAL A N 1
ATOM 790 C CA . VAL A 1 97 ? -7.898 -2.728 2.233 1.00 98.19 97 VAL A CA 1
ATOM 791 C C . VAL A 1 97 ? -7.967 -1.366 1.548 1.00 98.19 97 VAL A C 1
ATOM 793 O O . VAL A 1 97 ? -8.966 -1.038 0.912 1.00 98.19 97 VAL A O 1
ATOM 796 N N . ILE A 1 98 ? -6.897 -0.584 1.660 1.00 98.12 98 ILE A N 1
ATOM 797 C CA . ILE A 1 98 ? -6.714 0.676 0.936 1.00 98.12 98 ILE A CA 1
ATOM 798 C C . ILE A 1 98 ? -5.716 0.417 -0.186 1.00 98.12 98 ILE A C 1
ATOM 800 O O . ILE A 1 98 ? -4.608 -0.054 0.063 1.00 98.12 98 ILE A O 1
ATOM 804 N N . VAL A 1 99 ? -6.092 0.737 -1.420 1.00 96.81 99 VAL A N 1
ATOM 805 C CA . VAL A 1 99 ? -5.247 0.517 -2.599 1.00 96.81 99 VAL A CA 1
ATOM 806 C C . VAL A 1 99 ? -4.917 1.856 -3.244 1.00 96.81 99 VAL A C 1
ATOM 808 O O . VAL A 1 99 ? -5.803 2.675 -3.476 1.00 96.81 99 VAL A O 1
ATOM 811 N N . SER A 1 100 ? -3.641 2.086 -3.548 1.00 93.62 100 SER A N 1
ATOM 812 C CA . SER A 1 100 ? -3.232 3.243 -4.348 1.00 93.62 100 SER A CA 1
ATOM 813 C C . SER A 1 100 ? -3.410 2.950 -5.834 1.00 93.62 100 SER A C 1
ATOM 815 O O . SER A 1 100 ? -2.963 1.910 -6.304 1.00 93.62 100 SER A O 1
ATOM 817 N N . GLY A 1 101 ? -4.028 3.872 -6.572 1.00 91.75 101 GLY A N 1
ATOM 818 C CA . GLY A 1 101 ? -4.154 3.788 -8.025 1.00 91.75 101 GLY A CA 1
ATOM 819 C C . GLY A 1 101 ? -3.236 4.781 -8.732 1.00 91.75 101 GLY A C 1
ATOM 820 O O . GLY A 1 101 ? -3.269 5.975 -8.444 1.00 91.75 101 GLY A O 1
ATOM 821 N N . MET A 1 102 ? -2.454 4.300 -9.696 1.00 91.12 102 MET A N 1
ATOM 822 C CA . MET A 1 102 ? -1.676 5.114 -10.629 1.00 91.12 102 MET A CA 1
ATOM 823 C C . MET A 1 102 ? -1.917 4.654 -12.068 1.00 91.12 102 MET A C 1
ATOM 825 O O . MET A 1 102 ? -2.003 3.457 -12.327 1.00 91.12 102 MET A O 1
ATOM 829 N N . HIS A 1 103 ? -1.938 5.583 -13.033 1.00 90.81 103 HIS A N 1
ATOM 830 C CA . HIS A 1 103 ? -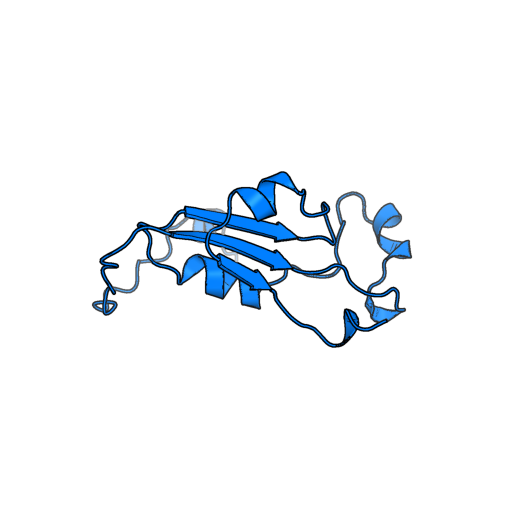2.139 5.256 -14.456 1.00 90.81 103 HIS A CA 1
ATOM 831 C C . HIS A 1 103 ? -1.171 4.185 -14.983 1.00 90.81 103 HIS A C 1
ATOM 833 O O . HIS A 1 103 ? -1.563 3.349 -15.790 1.00 90.81 103 HIS A O 1
ATOM 839 N N . ILE A 1 104 ? 0.071 4.173 -14.488 1.00 89.94 104 ILE A N 1
ATOM 840 C CA . ILE A 1 104 ? 1.103 3.198 -14.868 1.00 89.94 104 ILE A CA 1
ATOM 841 C C . ILE A 1 104 ? 0.808 1.762 -14.403 1.00 89.94 104 ILE A C 1
ATOM 843 O O . ILE A 1 104 ? 1.491 0.842 -14.825 1.00 89.94 104 ILE A O 1
ATOM 847 N N . GLN A 1 105 ? -0.166 1.542 -13.520 1.00 91.25 105 GLN A N 1
ATOM 848 C CA . GLN A 1 105 ? -0.578 0.200 -13.077 1.00 91.25 105 GLN A CA 1
ATOM 849 C C . GLN A 1 105 ? -1.635 -0.414 -14.005 1.00 91.25 105 GLN A C 1
ATOM 851 O O . GLN A 1 105 ? -2.047 -1.556 -13.809 1.00 91.25 105 GLN A O 1
ATOM 856 N N . ARG A 1 106 ? -2.106 0.342 -15.006 1.00 86.25 106 ARG A N 1
ATOM 857 C CA . ARG A 1 106 ? -3.019 -0.172 -16.024 1.00 86.25 106 ARG A CA 1
ATOM 858 C C . ARG A 1 106 ? -2.246 -1.079 -17.000 1.00 86.25 106 ARG A C 1
ATOM 860 O O . ARG A 1 106 ? -1.128 -0.704 -17.363 1.00 86.25 106 ARG A O 1
ATOM 867 N N . PRO A 1 107 ? -2.797 -2.243 -17.394 1.00 73.69 107 PRO A N 1
ATOM 868 C CA . PRO A 1 107 ? -2.189 -3.127 -18.391 1.00 73.69 107 PRO A CA 1
ATOM 869 C C . PRO A 1 107 ? -2.010 -2.456 -19.753 1.00 73.69 107 PRO A C 1
ATOM 871 O O . PRO A 1 107 ? -2.898 -1.651 -20.126 1.00 73.69 107 PRO A O 1
#

Foldseek 3Di:
DDDDPVVVVDPPPDPPDPDPQDDDPDEFEEEEEEDDFDDDPQFCCVCQVVVPPDQTSDPPVVSVVVQVPPHPRYHYDYDYVSRPDDDPVSVVRGPYYHYDDDPRRDD

Radius of gyration: 17.96 Å; chains: 1; bounding box: 43×42×39 Å

Sequence (107 aa):
MTATLKDFEKPVPEMAGERIRYIPQNHRRILCVFPKYSRSFGTLHHAYPLTGKVKAFMPPQGILIVAAYLPQEWEVRFVDENIKPAKKADYQWADVVIVSGMHIQRP

pLDDT: mean 85.23, std 15.67, range [41.25, 98.62]